Protein AF-A0A657ERW9-F1 (afdb_monomer_lite)

Organism: Salmonella enteritidis (NCBI:txid149539)

Sequence (127 aa):
TGELICAANMELSLDLLAKLSQSGHKRIETLFTNDLDHGPYISETLRVDPTNDRLSALVEIYRMMRPGEPPTREAAESLFENLFFSEDRYDLSAVGRMKFNRSLLREEIEGSGILSKDDIIDVMKKL

Foldseek 3Di:
DPDCLDDPLDDDDPVSVVVCVVVPPPDDDDQDADDPPRHCVVSVVVVPDPDDDPQVVLQVVVCVVDPPDHDDSVNSVVVVCLVFPDLVRFFCPLVNQQVLCVVLVHPDSGDGRGDDPVSVVSVVVVD

pLDDT: mean 92.56, std 4.79, range [54.28, 97.5]

InterPro domains:
  IPR007642 RNA polymerase Rpb2, domain 2 [PF04561] (34-121)
  IPR037034 RNA polymerase Rpb2, domain 2 superfamily [G3DSA:3.90.1110.10] (9-127)

Secondary structure (DSSP, 8-state):
-----S-TT----HHHHHHHHHTT----------SSS---HHHHHHHH----SHHHHHHHHHHHHSTTSPPPHHHHHHHHHHHHT-TTT---HHHHHHHHHHHTT-S-----SS--HHHHHHHHHH-

Radius of gyration: 20.29 Å; chains: 1; bounding box: 36×42×52 Å

Structure (mmCIF, N/CA/C/O backbone):
data_AF-A0A657ERW9-F1
#
_entry.id   AF-A0A657ERW9-F1
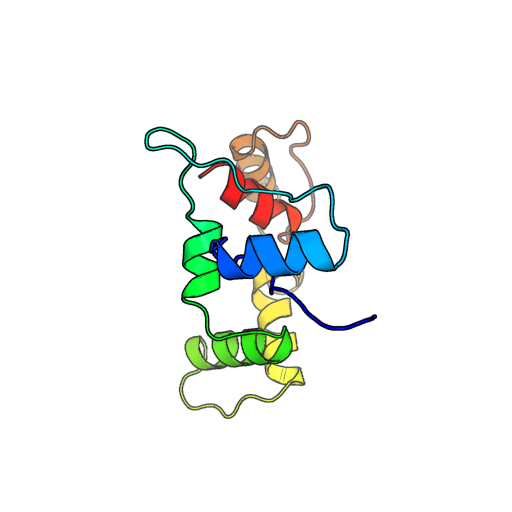#
loop_
_atom_site.group_PDB
_atom_site.id
_atom_site.type_symbol
_atom_site.label_atom_id
_atom_site.label_alt_id
_atom_site.label_comp_id
_atom_site.label_asym_id
_atom_site.label_entity_id
_atom_site.label_seq_id
_atom_site.pdbx_PDB_ins_code
_atom_site.Cartn_x
_atom_site.Cartn_y
_atom_site.Cartn_z
_atom_site.occupancy
_atom_site.B_iso_or_equiv
_atom_site.auth_seq_id
_atom_site.auth_comp_id
_atom_site.auth_asym_id
_atom_site.auth_atom_id
_atom_site.pdbx_PDB_model_num
ATOM 1 N N . THR A 1 1 ? -2.146 -7.902 32.419 1.00 54.28 1 THR A N 1
ATOM 2 C CA . THR A 1 1 ? -3.040 -8.895 31.794 1.00 54.28 1 THR A CA 1
ATOM 3 C C . THR A 1 1 ? -2.928 -8.700 30.298 1.00 54.28 1 THR A C 1
ATOM 5 O O . THR A 1 1 ? -3.258 -7.630 29.817 1.00 54.28 1 THR A O 1
ATOM 8 N N . GLY A 1 2 ? -2.326 -9.640 29.568 1.00 72.88 2 GLY A N 1
ATOM 9 C CA . GLY A 1 2 ? -2.126 -9.528 28.111 1.00 72.88 2 GLY A CA 1
ATOM 10 C C . GLY A 1 2 ? -3.404 -9.785 27.307 1.00 72.88 2 GLY A C 1
ATOM 11 O O . GLY A 1 2 ? -3.348 -10.431 26.269 1.00 72.88 2 GLY A O 1
ATOM 12 N N . GLU A 1 3 ? -4.552 -9.373 27.838 1.00 81.75 3 GLU A N 1
ATOM 13 C CA . GLU A 1 3 ? -5.862 -9.603 27.239 1.00 81.75 3 GLU A CA 1
ATOM 14 C C . GLU A 1 3 ? -6.187 -8.459 26.274 1.00 81.75 3 GLU A C 1
ATOM 16 O O . GLU A 1 3 ? -5.972 -7.288 26.593 1.00 81.75 3 GLU A O 1
ATOM 21 N N . LEU A 1 4 ? -6.672 -8.798 25.079 1.00 84.88 4 LEU A N 1
ATOM 22 C CA . LEU A 1 4 ? -7.062 -7.821 24.068 1.00 84.88 4 LEU A CA 1
ATOM 23 C C . LEU A 1 4 ? -8.381 -7.154 24.483 1.00 84.88 4 LEU A C 1
ATOM 25 O O . LEU A 1 4 ? -9.439 -7.770 24.400 1.00 84.88 4 LEU A O 1
ATOM 29 N N . ILE A 1 5 ? -8.317 -5.894 24.916 1.00 86.50 5 ILE A N 1
ATOM 30 C CA . ILE A 1 5 ? -9.497 -5.135 25.372 1.00 86.50 5 ILE A CA 1
ATOM 31 C C . ILE A 1 5 ? 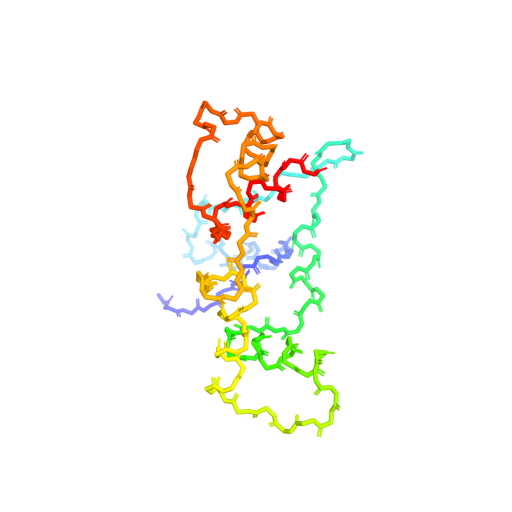-10.271 -4.537 24.189 1.00 86.50 5 ILE A C 1
ATOM 33 O O . ILE A 1 5 ? -11.500 -4.564 24.170 1.00 86.50 5 ILE A O 1
ATOM 37 N N . CYS A 1 6 ? -9.556 -4.004 23.199 1.00 87.50 6 CYS A N 1
ATOM 38 C CA . CYS A 1 6 ? -10.114 -3.475 21.958 1.00 87.50 6 CYS A CA 1
ATOM 39 C C . CYS A 1 6 ? -9.118 -3.668 20.808 1.00 87.50 6 CYS A C 1
ATOM 41 O O . CYS A 1 6 ? -7.905 -3.573 21.011 1.00 87.50 6 CYS A O 1
ATOM 43 N N . ALA A 1 7 ? -9.626 -3.922 19.602 1.00 88.00 7 ALA A N 1
ATOM 44 C CA . ALA A 1 7 ? -8.809 -3.955 18.393 1.00 88.00 7 ALA A CA 1
ATOM 45 C C . ALA A 1 7 ? -8.487 -2.531 17.903 1.00 88.00 7 ALA A C 1
ATOM 47 O O . ALA A 1 7 ? -9.186 -1.570 18.232 1.00 88.00 7 ALA A O 1
ATOM 48 N N . ALA A 1 8 ? -7.431 -2.397 17.097 1.00 89.94 8 ALA A N 1
ATOM 49 C CA . ALA A 1 8 ? -7.150 -1.154 16.383 1.00 89.94 8 ALA A CA 1
ATOM 50 C C . ALA A 1 8 ? -8.281 -0.820 15.392 1.00 89.94 8 ALA A C 1
ATOM 52 O O . ALA A 1 8 ? -8.985 -1.714 14.926 1.00 89.94 8 ALA A O 1
ATOM 53 N N . ASN A 1 9 ? -8.434 0.466 15.057 1.00 91.81 9 ASN A N 1
ATOM 54 C CA . ASN A 1 9 ? -9.441 0.965 14.107 1.00 91.81 9 ASN A CA 1
ATOM 55 C C . ASN A 1 9 ? -10.913 0.690 14.506 1.00 91.81 9 ASN A C 1
ATOM 57 O O . ASN A 1 9 ? -11.806 0.656 13.659 1.00 91.81 9 ASN A O 1
ATOM 61 N N . MET A 1 10 ? -11.174 0.498 15.802 1.00 90.00 10 MET A N 1
ATOM 62 C CA . MET A 1 10 ? -12.515 0.279 16.344 1.00 90.00 10 MET A CA 1
ATOM 63 C C . MET A 1 10 ? -13.114 1.578 16.893 1.00 90.00 10 MET A C 1
ATOM 65 O O . MET A 1 10 ? -12.413 2.397 17.488 1.00 90.00 10 MET A O 1
ATOM 69 N N . GLU A 1 11 ? -14.425 1.753 16.732 1.00 90.06 11 GLU A N 1
ATOM 70 C CA . GLU A 1 11 ? -15.152 2.858 17.362 1.00 90.06 11 GLU A CA 1
ATOM 71 C C . GLU A 1 11 ? -15.183 2.723 18.886 1.00 90.06 11 GLU A C 1
ATOM 73 O O . GLU A 1 11 ? -15.448 1.653 19.440 1.00 90.06 11 GLU A O 1
ATOM 78 N N . LEU A 1 12 ? -14.940 3.841 19.571 1.00 90.69 12 LEU A N 1
ATOM 79 C CA . LEU A 1 12 ? -14.942 3.903 21.026 1.00 90.69 12 LEU A CA 1
ATOM 80 C C . LEU A 1 12 ? -16.377 4.020 21.548 1.00 90.69 12 LEU A C 1
ATOM 82 O O . LEU A 1 12 ? -16.973 5.095 21.546 1.00 90.69 12 LEU A O 1
ATOM 86 N N . SER A 1 13 ? -16.918 2.907 22.038 1.00 92.50 13 SER A N 1
ATOM 87 C CA . SER A 1 13 ? -18.177 2.886 22.785 1.00 92.50 13 SER A CA 1
ATOM 88 C C . SER A 1 13 ? -17.951 3.164 24.277 1.00 92.50 13 SER A C 1
ATOM 90 O O . SER A 1 13 ? -16.852 2.980 24.807 1.00 92.50 13 SER A O 1
ATOM 92 N N . LEU A 1 14 ? -19.009 3.567 24.989 1.00 91.88 14 LEU A N 1
ATOM 93 C CA . LEU A 1 14 ? -18.948 3.806 26.439 1.00 91.88 14 LEU A CA 1
ATOM 94 C C . LEU A 1 14 ? -18.510 2.558 27.228 1.00 91.88 14 LEU A C 1
ATOM 96 O O . LEU A 1 14 ? -17.793 2.680 28.218 1.00 91.88 14 LEU A O 1
ATOM 100 N N . ASP A 1 15 ? -18.895 1.364 26.768 1.00 92.12 15 ASP A N 1
ATOM 101 C CA . ASP A 1 15 ? -18.487 0.089 27.370 1.00 92.12 15 ASP A CA 1
ATOM 102 C C . ASP A 1 15 ? -16.977 -0.158 27.218 1.00 92.12 15 ASP A C 1
ATOM 104 O O . ASP A 1 15 ? -16.295 -0.495 28.189 1.00 92.12 15 ASP A O 1
ATOM 108 N N . LEU A 1 16 ? -16.425 0.087 26.023 1.00 91.25 16 LEU A N 1
ATOM 109 C CA . LEU A 1 16 ? -14.985 -0.036 25.779 1.00 91.25 16 LEU A CA 1
ATOM 110 C C . LEU A 1 16 ? -14.188 0.979 26.601 1.00 91.25 16 LEU A C 1
ATOM 112 O O . LEU A 1 16 ? -13.163 0.625 27.179 1.00 91.25 16 LEU A O 1
ATOM 116 N N . LEU A 1 17 ? -14.676 2.215 26.722 1.00 90.94 17 LEU A N 1
ATOM 117 C CA . LEU A 1 17 ? -14.044 3.234 27.563 1.00 90.94 17 LEU A CA 1
ATOM 118 C C . LEU A 1 17 ? -14.033 2.835 29.044 1.00 90.94 17 LEU A C 1
ATOM 120 O O . LEU A 1 17 ? -13.014 3.010 29.713 1.00 90.94 17 LEU A O 1
ATOM 124 N N . ALA A 1 18 ? -15.125 2.259 29.553 1.00 91.44 18 ALA A N 1
ATOM 125 C CA . ALA A 1 18 ? -15.181 1.759 30.924 1.00 91.44 18 ALA A CA 1
ATOM 126 C C . ALA A 1 18 ? -14.166 0.628 31.153 1.00 91.44 18 ALA A C 1
ATOM 128 O O . ALA A 1 18 ? -13.432 0.659 32.142 1.00 91.44 18 ALA A O 1
ATOM 129 N N . LYS A 1 19 ? -14.059 -0.324 30.216 1.00 90.75 19 LYS A N 1
ATOM 130 C CA . LYS A 1 19 ? -13.069 -1.414 30.263 1.00 90.75 19 LYS A CA 1
ATOM 131 C C . LYS A 1 19 ? -11.631 -0.894 30.218 1.00 90.75 19 LYS A C 1
ATOM 133 O O . LYS A 1 19 ? -10.814 -1.305 31.038 1.00 90.75 19 LYS A O 1
ATOM 138 N N . LEU A 1 20 ? -11.337 0.046 29.316 1.00 90.81 20 LEU A N 1
ATOM 139 C CA . LEU A 1 20 ? -10.019 0.682 29.199 1.00 90.81 20 LEU A CA 1
ATOM 140 C C . LEU A 1 20 ? -9.642 1.472 30.462 1.00 90.81 20 LEU A C 1
ATOM 142 O O . LEU A 1 20 ? -8.486 1.468 30.883 1.00 90.81 20 LEU A O 1
ATOM 146 N N . SER A 1 21 ? -10.618 2.134 31.087 1.00 90.31 21 SER A N 1
ATOM 147 C CA . SER A 1 21 ? -10.419 2.843 32.351 1.00 90.31 21 SER A CA 1
ATOM 148 C C . SER A 1 21 ? -10.133 1.873 33.501 1.00 90.31 21 SER A C 1
ATOM 150 O O . SER A 1 21 ? -9.183 2.084 34.256 1.00 90.31 21 SER A O 1
ATOM 152 N N . GLN A 1 22 ? -10.895 0.777 33.598 1.00 91.25 22 GLN A N 1
ATOM 153 C CA . GLN A 1 22 ? -10.709 -0.265 34.616 1.00 91.25 22 GLN A CA 1
ATOM 154 C C . GLN A 1 22 ? -9.360 -0.980 34.491 1.00 91.25 22 GLN A C 1
ATOM 156 O O . GLN A 1 22 ? -8.754 -1.318 35.506 1.00 91.25 22 GLN A O 1
ATOM 161 N N . SER A 1 23 ? -8.853 -1.174 33.271 1.00 90.25 23 SER A N 1
ATOM 162 C CA . SER A 1 23 ? -7.517 -1.736 33.043 1.00 90.25 23 SER A CA 1
ATOM 163 C C . SER A 1 23 ? -6.378 -0.723 33.230 1.00 90.25 23 SER A C 1
ATOM 165 O O . SER A 1 23 ? -5.206 -1.087 33.126 1.00 90.25 23 SER A O 1
ATOM 167 N N . GLY A 1 24 ? -6.698 0.537 33.549 1.00 90.69 24 GLY A N 1
ATOM 168 C CA . GLY A 1 24 ? -5.732 1.572 33.909 1.00 90.69 24 GLY A CA 1
ATOM 169 C C . GLY A 1 24 ? -5.116 2.329 32.730 1.00 90.69 24 GLY A C 1
ATOM 170 O O . GLY A 1 24 ? -4.114 3.025 32.926 1.00 90.69 24 GLY A O 1
ATOM 171 N N . HIS A 1 25 ? -5.680 2.244 31.519 1.00 89.31 25 HIS A N 1
ATOM 172 C CA . HIS A 1 25 ? -5.201 3.038 30.385 1.00 89.31 25 HIS A CA 1
ATOM 173 C C . HIS A 1 25 ? -5.614 4.507 30.536 1.00 89.31 25 HIS A C 1
ATOM 175 O O . HIS A 1 25 ? -6.793 4.845 30.588 1.00 89.31 25 HIS A O 1
ATOM 181 N N . LYS A 1 26 ? -4.619 5.399 30.595 1.00 89.06 26 LYS A N 1
ATOM 182 C CA . LYS A 1 26 ? -4.815 6.852 30.770 1.00 89.06 26 LYS A CA 1
ATOM 183 C C . LYS A 1 26 ? -4.732 7.652 29.472 1.00 89.06 26 LYS A C 1
ATOM 185 O O . LYS A 1 26 ? -5.061 8.833 29.461 1.00 89.06 26 LYS A O 1
ATOM 190 N N . ARG A 1 27 ? -4.241 7.031 28.400 1.00 89.56 27 ARG A N 1
ATOM 191 C CA . ARG A 1 27 ? -4.048 7.650 27.090 1.00 89.56 27 ARG A CA 1
ATOM 192 C C . ARG A 1 27 ? -4.657 6.747 26.032 1.00 89.56 27 ARG A C 1
ATOM 194 O O . ARG A 1 27 ? -4.394 5.548 26.031 1.00 89.56 27 ARG A O 1
ATOM 201 N N . ILE A 1 28 ? -5.442 7.354 25.154 1.00 89.06 28 ILE A N 1
ATOM 202 C CA . ILE A 1 28 ? -6.058 6.713 23.999 1.00 89.06 28 ILE A CA 1
ATOM 203 C C . ILE A 1 28 ? -5.705 7.579 22.796 1.00 89.06 28 ILE A C 1
ATOM 205 O O . ILE A 1 28 ? -5.877 8.798 22.839 1.00 89.06 28 ILE A O 1
ATOM 209 N N . GLU A 1 29 ? -5.163 6.961 21.755 1.00 90.31 29 GLU A N 1
ATOM 210 C CA . GLU A 1 29 ? -4.883 7.644 20.496 1.00 90.31 29 GLU A CA 1
ATOM 211 C C . GLU A 1 29 ? -6.124 7.568 19.612 1.00 90.31 29 GLU A C 1
ATOM 213 O O . GLU A 1 29 ? -6.775 6.528 19.523 1.00 90.31 29 GLU A O 1
ATOM 218 N N . THR A 1 30 ? -6.486 8.697 19.012 1.00 91.31 30 THR A N 1
ATOM 219 C CA . THR A 1 30 ? -7.687 8.829 18.184 1.00 91.31 30 THR A CA 1
ATOM 220 C C . THR A 1 30 ? -7.307 9.403 16.832 1.00 91.31 30 THR A C 1
ATOM 222 O O . THR A 1 30 ? -6.283 10.074 16.692 1.00 91.31 30 THR A O 1
ATOM 225 N N . LEU A 1 31 ? -8.130 9.111 15.829 1.00 91.94 31 LEU A N 1
ATOM 226 C CA . LEU A 1 31 ? -7.990 9.702 14.509 1.00 91.94 31 LEU A CA 1
ATOM 227 C C . LEU A 1 31 ? -8.670 11.069 14.513 1.00 91.94 31 LEU A C 1
ATOM 229 O O . LEU A 1 31 ? -9.832 11.190 14.901 1.00 91.94 31 LEU A O 1
ATOM 233 N N . PHE A 1 32 ? -7.946 12.093 14.073 1.00 91.44 32 PHE A N 1
ATOM 234 C CA . PHE A 1 32 ? -8.543 13.393 13.810 1.00 91.44 32 PHE A CA 1
ATOM 235 C C . PHE A 1 32 ? -9.274 13.333 12.471 1.00 91.44 32 PHE A C 1
ATOM 237 O O . PHE A 1 32 ? -8.643 13.099 11.442 1.00 91.44 32 PHE A O 1
ATOM 244 N N . THR A 1 33 ? -10.592 13.523 12.501 1.00 92.31 33 THR A N 1
ATOM 245 C CA . THR A 1 33 ? -11.437 13.556 11.303 1.00 92.31 33 THR A CA 1
ATOM 246 C C . THR A 1 33 ? -12.349 14.776 11.326 1.00 92.31 33 THR A C 1
ATOM 248 O O . THR A 1 33 ? -12.732 15.246 12.401 1.00 92.31 33 THR A O 1
ATOM 251 N N . ASN A 1 34 ? -12.652 15.321 10.150 1.00 91.19 34 ASN A N 1
ATOM 252 C CA . ASN A 1 34 ? -13.564 16.444 9.966 1.00 91.19 34 ASN A CA 1
ATOM 253 C C . ASN A 1 34 ? -14.276 16.367 8.601 1.00 91.19 34 ASN A C 1
ATOM 255 O O . ASN A 1 34 ? -13.967 15.510 7.774 1.00 91.19 34 ASN A O 1
ATOM 259 N N . ASP A 1 35 ? -15.204 17.296 8.363 1.00 89.38 35 ASP A N 1
ATOM 260 C CA . ASP A 1 35 ? -16.055 17.313 7.164 1.00 89.38 35 ASP A CA 1
ATOM 261 C C . ASP A 1 35 ? -15.454 18.083 5.969 1.00 89.38 35 ASP A C 1
ATOM 263 O O . ASP A 1 35 ? -16.136 18.288 4.964 1.00 89.38 35 ASP A O 1
ATOM 267 N N . LEU A 1 36 ? -14.211 18.571 6.072 1.00 88.38 36 LEU A N 1
ATOM 268 C CA . LEU A 1 36 ? -13.600 19.460 5.075 1.00 88.38 36 LEU A CA 1
ATOM 269 C C . LEU A 1 36 ? -12.390 18.822 4.388 1.00 88.38 36 LEU A C 1
ATOM 271 O O . LEU A 1 36 ? -12.398 18.650 3.172 1.00 88.38 36 LEU A O 1
ATOM 275 N N . ASP A 1 37 ? -11.349 18.501 5.153 1.00 87.00 37 ASP A N 1
ATOM 276 C CA . ASP A 1 37 ? -10.026 18.121 4.645 1.00 87.00 37 ASP A CA 1
ATOM 277 C C . ASP A 1 37 ? -9.438 16.859 5.300 1.00 87.00 37 ASP A C 1
ATOM 279 O O . ASP A 1 37 ? -8.449 16.317 4.813 1.00 87.00 37 ASP A O 1
ATOM 283 N N . HIS A 1 38 ? -10.068 16.326 6.349 1.00 89.50 38 HIS A N 1
ATOM 284 C CA . HIS A 1 38 ? -9.592 15.150 7.078 1.00 89.50 38 HIS A CA 1
ATOM 285 C C . HIS A 1 38 ? -10.654 14.044 7.138 1.00 89.50 38 HIS A C 1
ATOM 287 O O . HIS A 1 38 ? -11.263 13.794 8.176 1.00 89.50 38 HIS A O 1
ATOM 293 N N . GLY A 1 39 ? -10.862 13.346 6.020 1.00 92.31 39 GLY A N 1
ATOM 294 C CA . GLY A 1 39 ? -11.796 12.218 5.950 1.00 92.31 39 GLY A CA 1
ATOM 295 C C . GLY A 1 39 ? -11.226 10.902 6.521 1.00 92.31 39 GLY A C 1
ATOM 296 O O . GLY A 1 39 ? -10.028 10.636 6.383 1.00 92.31 39 GLY A O 1
ATOM 297 N N . PRO A 1 40 ? -12.060 10.021 7.113 1.00 94.00 40 PRO A N 1
ATOM 298 C CA . PRO A 1 40 ? -11.656 8.713 7.650 1.00 94.00 40 PRO A CA 1
ATOM 299 C C . PRO A 1 40 ? -11.390 7.633 6.576 1.00 94.00 40 PRO A C 1
ATOM 301 O O . PRO A 1 40 ? -11.559 6.447 6.846 1.00 94.00 40 PRO A O 1
ATOM 304 N N . TYR A 1 41 ? -10.939 7.986 5.368 1.00 94.06 41 TYR A N 1
ATOM 305 C CA . TYR A 1 41 ? -10.913 7.078 4.207 1.00 94.06 41 TYR A CA 1
ATOM 306 C C . TYR A 1 41 ? -10.154 5.763 4.446 1.00 94.06 41 TYR A C 1
ATOM 308 O O . TYR A 1 41 ? -10.637 4.681 4.109 1.00 94.06 41 TYR A O 1
ATOM 316 N N . ILE A 1 42 ? -8.973 5.831 5.070 1.00 94.25 42 ILE A N 1
ATOM 317 C CA . ILE A 1 42 ? -8.177 4.636 5.393 1.00 94.25 42 ILE A CA 1
ATOM 318 C C . ILE A 1 42 ? -8.857 3.800 6.484 1.00 94.25 42 ILE A C 1
ATOM 320 O O . ILE A 1 42 ? -8.864 2.574 6.403 1.00 94.25 42 ILE A O 1
ATOM 324 N N . SER A 1 43 ? -9.465 4.453 7.480 1.00 94.44 43 SER A N 1
ATOM 325 C CA . SER A 1 43 ? -10.198 3.779 8.558 1.00 94.44 43 SER A CA 1
ATOM 326 C C . SER A 1 43 ? -11.397 3.002 8.012 1.00 94.44 43 SER A C 1
ATOM 328 O O . SER A 1 43 ? -11.581 1.835 8.360 1.00 94.44 43 SER A O 1
ATOM 330 N N . GLU A 1 44 ? -12.169 3.612 7.114 1.00 94.56 44 GLU A N 1
ATOM 331 C CA . GLU A 1 44 ? -13.313 2.976 6.459 1.00 94.56 44 GLU A CA 1
ATOM 332 C C . GLU A 1 44 ? -12.879 1.842 5.528 1.00 94.56 44 GLU A C 1
ATOM 334 O O . GLU A 1 44 ? -13.457 0.757 5.576 1.00 94.56 44 GLU A O 1
ATOM 339 N N . THR A 1 45 ? -11.813 2.042 4.747 1.00 95.00 45 THR A N 1
ATOM 340 C CA . THR A 1 45 ? -11.271 1.004 3.853 1.00 95.00 45 THR A CA 1
ATOM 341 C C . THR A 1 45 ? -10.837 -0.233 4.640 1.00 95.00 45 THR A C 1
ATOM 343 O O . THR A 1 45 ? -11.228 -1.349 4.301 1.00 95.00 45 THR A O 1
ATOM 346 N N . LEU A 1 46 ? -10.107 -0.042 5.746 1.00 94.25 46 LEU A N 1
ATOM 347 C CA . LEU A 1 46 ? -9.696 -1.132 6.637 1.00 94.25 46 LEU A CA 1
ATOM 348 C C . LEU A 1 46 ? -10.878 -1.827 7.325 1.00 94.25 46 LEU A C 1
ATOM 350 O O . LEU A 1 46 ? -10.747 -2.970 7.743 1.00 94.25 46 LEU A O 1
ATOM 354 N N . ARG A 1 47 ? -12.020 -1.149 7.490 1.00 92.25 47 ARG A N 1
ATOM 355 C CA . ARG A 1 47 ? -13.220 -1.748 8.090 1.00 92.25 47 ARG A CA 1
ATOM 356 C C . ARG A 1 47 ? -13.9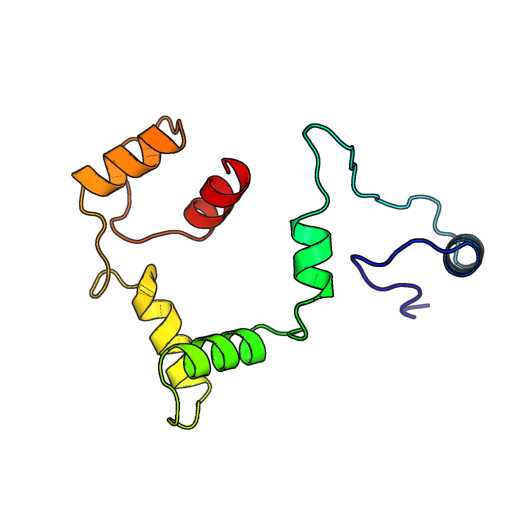54 -2.667 7.112 1.00 92.25 47 ARG A C 1
ATOM 358 O O . ARG A 1 47 ? -14.602 -3.616 7.544 1.00 92.25 47 ARG A O 1
ATOM 365 N N . VAL A 1 48 ? -13.892 -2.355 5.819 1.00 94.62 48 VAL A N 1
ATOM 366 C CA . VAL A 1 48 ? -14.545 -3.133 4.758 1.00 94.62 48 VAL A CA 1
ATOM 367 C C . VAL A 1 48 ? -13.688 -4.324 4.325 1.00 94.62 48 VAL A C 1
ATOM 369 O O . VAL A 1 48 ? -14.247 -5.357 3.961 1.00 94.62 48 VAL A O 1
ATOM 372 N N . ASP A 1 49 ? -12.359 -4.200 4.368 1.00 93.94 49 ASP A N 1
ATOM 373 C CA . ASP A 1 49 ? -11.445 -5.281 3.992 1.00 93.94 49 ASP A CA 1
ATOM 374 C C . ASP A 1 49 ? -11.522 -6.461 4.986 1.00 93.94 49 ASP A C 1
ATOM 376 O O . ASP A 1 49 ? -11.233 -6.295 6.172 1.00 93.94 49 ASP A O 1
ATOM 380 N N . PRO A 1 50 ? -11.898 -7.676 4.539 1.00 89.81 50 PRO A N 1
ATOM 381 C CA . PRO A 1 50 ? -11.929 -8.858 5.401 1.00 89.81 50 PRO A CA 1
ATOM 382 C C . PRO A 1 50 ? -10.535 -9.455 5.669 1.00 89.81 50 PRO A C 1
ATOM 384 O O . PRO A 1 50 ? -10.402 -10.405 6.449 1.00 89.81 50 PRO A O 1
ATOM 387 N N . THR A 1 51 ? -9.501 -8.957 4.996 1.00 93.94 51 THR A N 1
ATOM 388 C CA . THR A 1 51 ? -8.154 -9.522 5.007 1.00 93.94 51 THR A CA 1
ATOM 389 C C . THR A 1 51 ? -7.367 -9.059 6.230 1.00 93.94 51 THR A C 1
ATOM 391 O O . THR A 1 51 ? -7.263 -7.871 6.507 1.00 93.94 51 THR A O 1
ATOM 394 N N . ASN A 1 52 ? -6.775 -9.997 6.974 1.00 90.62 52 ASN A N 1
ATOM 395 C CA . ASN A 1 52 ? -6.097 -9.695 8.246 1.00 90.62 52 ASN A CA 1
ATOM 396 C C . ASN A 1 52 ? -4.611 -10.081 8.266 1.00 90.62 52 ASN A C 1
ATOM 398 O O . ASN A 1 52 ? -3.920 -9.847 9.258 1.00 90.62 52 ASN A O 1
ATOM 402 N N . ASP A 1 53 ? -4.103 -10.683 7.192 1.00 94.31 53 ASP A N 1
ATOM 403 C CA . ASP A 1 53 ? -2.712 -11.102 7.099 1.00 94.31 53 ASP A CA 1
ATOM 404 C C . ASP A 1 53 ? -2.154 -10.904 5.686 1.00 94.31 53 ASP A C 1
ATOM 406 O O . ASP A 1 53 ? -2.873 -10.811 4.692 1.00 94.31 53 ASP A O 1
ATOM 410 N N . ARG A 1 54 ? -0.824 -10.834 5.591 1.00 94.25 54 ARG A N 1
ATOM 411 C CA . ARG A 1 54 ? -0.140 -10.578 4.320 1.00 94.25 54 ARG A CA 1
ATOM 412 C C . ARG A 1 54 ? -0.378 -11.685 3.291 1.00 94.25 54 ARG A C 1
ATOM 414 O O . ARG A 1 54 ? -0.431 -11.395 2.100 1.00 94.25 54 ARG A O 1
ATOM 421 N N . LEU A 1 55 ? -0.461 -12.943 3.719 1.00 93.69 55 LEU A N 1
ATOM 422 C CA . LEU A 1 55 ? -0.590 -14.061 2.792 1.00 93.69 55 LEU A CA 1
ATOM 423 C C . LEU A 1 55 ? -1.984 -14.086 2.169 1.00 93.69 55 LEU A C 1
ATOM 425 O O . LEU A 1 55 ? -2.088 -14.246 0.955 1.00 93.69 55 LEU A O 1
ATOM 429 N N . SER A 1 56 ? -3.034 -13.896 2.970 1.00 93.81 56 SER A N 1
ATOM 430 C CA . SER A 1 56 ? -4.398 -13.778 2.454 1.00 93.81 56 SER A CA 1
ATOM 431 C C . SER A 1 56 ? -4.526 -12.595 1.491 1.00 93.81 56 SER A C 1
ATOM 433 O O . SER A 1 56 ? -5.076 -12.778 0.408 1.00 93.81 56 SER A O 1
ATOM 435 N N . ALA A 1 57 ? -3.896 -11.451 1.787 1.00 95.69 57 ALA A N 1
ATOM 436 C CA . ALA A 1 57 ? -3.867 -10.303 0.873 1.00 95.69 57 ALA A CA 1
ATOM 437 C C . ALA A 1 57 ? -3.226 -10.638 -0.482 1.00 95.69 57 ALA A C 1
ATOM 439 O O . ALA A 1 57 ? -3.789 -10.348 -1.537 1.00 95.69 57 ALA A O 1
ATOM 440 N N . LEU A 1 58 ? -2.062 -11.294 -0.470 1.00 95.50 58 LEU A N 1
ATOM 441 C CA . LEU A 1 58 ? -1.374 -11.698 -1.700 1.00 95.50 58 LEU A CA 1
ATOM 442 C C . LEU A 1 58 ? -2.189 -12.712 -2.511 1.00 95.50 58 LEU A C 1
ATOM 444 O O . LEU A 1 58 ? -2.209 -12.647 -3.739 1.00 95.50 58 LEU A O 1
ATOM 448 N N . VAL A 1 59 ? -2.875 -13.633 -1.834 1.00 93.81 59 VAL A N 1
ATOM 449 C CA . VAL A 1 59 ? -3.754 -14.616 -2.474 1.00 93.81 59 VAL A CA 1
ATOM 450 C C . VAL A 1 59 ? -4.953 -13.939 -3.139 1.00 93.81 59 VAL A C 1
ATOM 452 O O . VAL A 1 59 ? -5.283 -14.292 -4.270 1.00 93.81 59 VAL A O 1
ATOM 455 N N . GLU A 1 60 ? -5.581 -12.960 -2.488 1.00 93.62 60 GLU A N 1
ATOM 456 C CA . GLU A 1 60 ? -6.688 -12.196 -3.076 1.00 93.62 60 GLU A CA 1
ATOM 457 C C . GLU A 1 60 ? -6.232 -11.388 -4.298 1.00 93.62 60 GLU A C 1
ATOM 459 O O . GLU A 1 60 ? -6.858 -11.469 -5.357 1.00 93.62 60 GLU A O 1
ATOM 464 N N . ILE A 1 61 ? -5.080 -10.710 -4.213 1.00 94.75 61 ILE A N 1
ATOM 465 C CA . ILE A 1 61 ? -4.485 -10.009 -5.363 1.00 94.75 61 ILE A CA 1
ATOM 466 C C . ILE A 1 61 ? -4.229 -10.984 -6.521 1.00 94.75 61 ILE A C 1
ATOM 468 O O . ILE A 1 61 ? -4.568 -10.696 -7.672 1.00 94.75 61 ILE A O 1
ATOM 472 N N . TYR A 1 62 ? -3.669 -12.162 -6.232 1.00 95.12 62 TYR A N 1
ATOM 473 C CA . TYR A 1 62 ? -3.422 -13.189 -7.243 1.00 95.12 62 TYR A CA 1
ATOM 474 C C . TYR A 1 62 ? -4.722 -13.657 -7.913 1.00 95.12 62 TYR A C 1
ATOM 476 O O . TYR A 1 62 ? -4.775 -13.740 -9.140 1.00 95.12 62 TYR A O 1
ATOM 484 N N . ARG A 1 63 ? -5.785 -13.910 -7.137 1.00 93.88 63 ARG A N 1
ATOM 485 C CA . ARG A 1 63 ? -7.102 -14.331 -7.653 1.00 93.88 63 ARG A CA 1
ATOM 486 C C . ARG A 1 63 ? -7.729 -13.292 -8.580 1.00 93.88 63 ARG A C 1
ATOM 488 O O . ARG A 1 63 ? -8.324 -13.673 -9.585 1.00 93.88 63 ARG A O 1
ATOM 495 N N . MET A 1 64 ? -7.587 -12.004 -8.262 1.00 93.69 64 MET A N 1
ATOM 496 C CA . MET A 1 64 ? -8.089 -10.918 -9.112 1.00 93.69 64 MET A CA 1
ATOM 497 C C . MET A 1 64 ? -7.325 -10.820 -10.439 1.00 93.69 64 MET A C 1
ATOM 499 O O . MET A 1 64 ? -7.935 -10.607 -11.484 1.00 93.69 64 MET A O 1
ATOM 503 N N . MET A 1 65 ? -6.002 -11.003 -10.411 1.00 93.81 65 MET A N 1
ATOM 504 C CA . MET A 1 65 ? -5.148 -10.920 -11.604 1.00 93.81 65 MET A CA 1
ATOM 505 C C . MET A 1 65 ? -5.224 -12.171 -12.490 1.00 93.81 65 MET A C 1
ATOM 507 O O . MET A 1 65 ? -5.074 -12.074 -13.708 1.00 93.81 65 MET A O 1
ATOM 511 N N . ARG A 1 66 ? -5.423 -13.352 -11.892 1.00 94.31 66 ARG A N 1
ATOM 512 C CA . ARG A 1 66 ? -5.473 -14.653 -12.575 1.00 94.31 66 ARG A CA 1
ATOM 513 C C . ARG A 1 66 ? -6.712 -15.449 -12.157 1.00 94.31 66 ARG A C 1
ATOM 515 O O . ARG A 1 66 ? -6.611 -16.397 -11.372 1.00 94.31 66 ARG A O 1
ATOM 522 N N . PRO A 1 67 ? -7.898 -15.086 -12.673 1.00 93.25 67 PRO A N 1
ATOM 523 C CA . PRO A 1 67 ? -9.132 -15.761 -12.302 1.00 93.25 67 PRO A CA 1
ATOM 524 C C . PRO A 1 67 ? -9.109 -17.224 -12.766 1.00 93.25 67 PRO A C 1
ATOM 526 O O . PRO A 1 67 ? -8.974 -17.511 -13.953 1.00 93.25 67 PRO A O 1
ATOM 529 N N . GLY A 1 68 ? -9.269 -18.154 -11.821 1.00 88.50 68 GLY A N 1
ATOM 530 C CA . GLY A 1 68 ? -9.371 -19.593 -12.092 1.00 88.50 68 GLY A CA 1
ATOM 531 C C . GLY A 1 68 ? -8.082 -20.400 -11.903 1.00 88.50 68 GLY A C 1
ATOM 532 O O . GLY A 1 68 ? -8.156 -21.628 -11.876 1.00 88.50 68 GLY A O 1
ATOM 533 N N . GLU A 1 69 ? -6.926 -19.759 -11.706 1.00 90.56 69 GLU A N 1
ATOM 534 C CA . GLU A 1 69 ? -5.698 -20.459 -11.307 1.00 90.56 69 GLU A CA 1
ATOM 535 C C . GLU A 1 69 ? -5.676 -20.661 -9.779 1.00 90.56 69 GLU A C 1
ATOM 537 O O . GLU A 1 69 ? -5.921 -19.709 -9.029 1.00 90.56 69 GLU A O 1
ATOM 542 N N . PRO A 1 70 ? 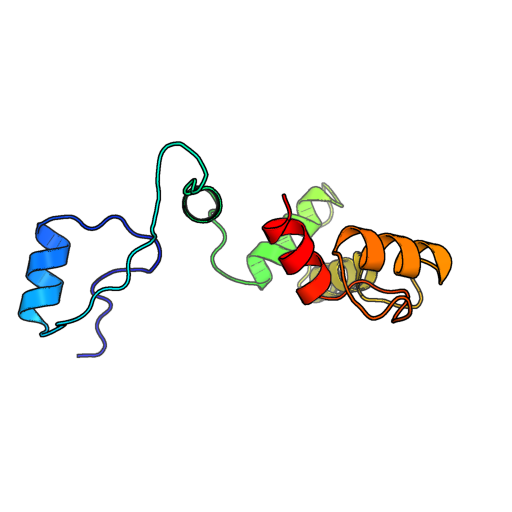-5.395 -21.878 -9.271 1.00 90.50 70 PRO A N 1
ATOM 543 C CA . PRO A 1 70 ? -5.276 -22.097 -7.837 1.00 90.50 70 PRO A CA 1
ATOM 544 C C . PRO A 1 70 ? -4.037 -21.356 -7.297 1.00 90.50 70 PRO A C 1
ATOM 546 O O . PRO A 1 70 ? -2.925 -21.614 -7.762 1.00 90.50 70 PRO A O 1
ATOM 549 N N . PRO A 1 71 ? -4.192 -20.457 -6.308 1.00 90.06 71 PRO A N 1
ATOM 550 C CA . PRO A 1 71 ? -3.074 -19.690 -5.777 1.00 90.06 71 PRO A CA 1
ATOM 551 C C . PRO A 1 71 ? -2.177 -20.571 -4.903 1.00 90.06 71 PRO A C 1
ATOM 553 O O . PRO A 1 71 ? -2.651 -21.224 -3.971 1.00 90.06 71 PRO A O 1
ATOM 556 N N . THR A 1 72 ? -0.869 -20.537 -5.154 1.00 93.19 72 THR A N 1
ATOM 557 C CA . THR A 1 72 ? 0.149 -20.981 -4.190 1.00 93.19 72 THR A CA 1
ATOM 558 C C . THR A 1 72 ? 0.811 -19.765 -3.551 1.00 93.19 72 THR A C 1
ATOM 560 O O . THR A 1 72 ? 0.840 -18.683 -4.143 1.00 93.19 72 THR A O 1
ATOM 563 N N . ARG A 1 73 ? 1.345 -19.929 -2.334 1.00 91.62 73 ARG A N 1
ATOM 564 C CA . ARG A 1 73 ? 2.026 -18.849 -1.603 1.00 91.62 73 ARG A CA 1
ATOM 565 C C . ARG A 1 73 ? 3.150 -18.250 -2.441 1.00 91.62 73 ARG A C 1
ATOM 567 O O . ARG A 1 73 ? 3.212 -17.040 -2.624 1.00 91.62 73 ARG A O 1
ATOM 574 N N . GLU A 1 74 ? 3.996 -19.116 -2.977 1.00 94.25 74 GLU A N 1
ATOM 575 C CA . GLU A 1 74 ? 5.201 -18.745 -3.708 1.00 94.25 74 GLU A CA 1
ATOM 576 C C . GLU A 1 74 ? 4.847 -18.060 -5.034 1.00 94.25 74 GLU A C 1
ATOM 578 O O . GLU A 1 74 ? 5.485 -17.080 -5.415 1.00 94.25 74 GLU A O 1
ATOM 583 N N . ALA A 1 75 ? 3.797 -18.528 -5.722 1.00 93.38 75 ALA A N 1
ATOM 584 C CA . ALA A 1 75 ? 3.338 -17.906 -6.961 1.00 93.38 75 ALA A CA 1
ATOM 585 C C . ALA A 1 75 ? 2.721 -16.524 -6.714 1.00 93.38 75 ALA A C 1
ATOM 587 O O . ALA A 1 75 ? 2.976 -15.605 -7.491 1.00 93.38 75 ALA A O 1
ATOM 588 N N . ALA A 1 76 ? 1.944 -16.359 -5.640 1.00 95.00 76 ALA A N 1
ATOM 589 C CA . ALA A 1 76 ? 1.352 -15.076 -5.274 1.00 95.00 76 ALA A CA 1
ATOM 590 C C . ALA A 1 76 ? 2.419 -14.047 -4.871 1.00 95.00 76 ALA A C 1
ATOM 592 O O . ALA A 1 76 ? 2.400 -12.918 -5.362 1.00 95.00 76 ALA A O 1
ATOM 593 N N . GLU A 1 77 ? 3.390 -14.448 -4.043 1.00 94.94 77 GLU A N 1
ATOM 594 C CA . GLU A 1 77 ? 4.526 -13.600 -3.668 1.00 94.94 77 GLU A CA 1
ATOM 595 C C . GLU A 1 77 ? 5.361 -13.201 -4.883 1.00 94.94 77 GLU A C 1
ATOM 597 O O . GLU A 1 77 ? 5.624 -12.017 -5.088 1.00 94.94 77 GLU A O 1
ATOM 602 N N . SER A 1 78 ? 5.730 -14.172 -5.722 1.00 94.88 78 SER A N 1
ATOM 603 C CA . SER A 1 78 ? 6.539 -13.911 -6.910 1.00 94.88 78 SER A CA 1
ATOM 604 C C . SER A 1 78 ? 5.809 -13.032 -7.925 1.00 94.88 78 SER A C 1
ATOM 606 O O . SER A 1 78 ? 6.423 -12.146 -8.516 1.00 94.88 78 SER A O 1
ATOM 608 N N . LEU A 1 79 ? 4.502 -13.236 -8.128 1.00 94.25 79 LEU A N 1
ATOM 609 C CA . LEU A 1 79 ? 3.707 -12.388 -9.014 1.00 94.25 79 LEU A CA 1
ATOM 610 C C . LEU A 1 79 ? 3.711 -10.938 -8.523 1.00 94.25 79 LEU A C 1
ATOM 612 O O . LEU A 1 79 ? 3.972 -10.039 -9.315 1.00 94.25 79 LEU A O 1
ATOM 616 N N . PHE A 1 80 ? 3.442 -10.720 -7.234 1.00 95.25 80 PHE A N 1
ATOM 617 C CA . PHE A 1 80 ? 3.367 -9.376 -6.667 1.00 95.25 80 PHE A CA 1
ATOM 618 C C . PHE A 1 80 ? 4.714 -8.649 -6.716 1.00 95.25 80 PHE A C 1
ATOM 620 O O . PHE A 1 80 ? 4.768 -7.489 -7.119 1.00 95.25 80 PHE A O 1
ATOM 627 N N . GLU A 1 81 ? 5.804 -9.341 -6.377 1.00 94.88 81 GLU A N 1
ATOM 628 C CA . GLU A 1 81 ? 7.154 -8.774 -6.444 1.00 94.88 81 GLU A CA 1
ATOM 629 C C . GLU A 1 81 ? 7.511 -8.349 -7.874 1.00 94.88 81 GLU A C 1
ATOM 631 O O . GLU A 1 81 ? 7.968 -7.233 -8.119 1.00 94.88 81 GLU A O 1
ATOM 636 N N . ASN A 1 82 ? 7.211 -9.214 -8.845 1.00 95.25 82 ASN A N 1
ATOM 637 C CA . ASN A 1 82 ? 7.507 -8.963 -10.250 1.00 95.25 82 ASN A CA 1
ATOM 638 C C . ASN A 1 82 ? 6.660 -7.848 -10.880 1.00 95.25 82 ASN A C 1
ATOM 640 O O . ASN A 1 82 ? 7.037 -7.350 -11.937 1.00 95.25 82 ASN A O 1
ATOM 644 N N . LEU A 1 83 ? 5.531 -7.461 -10.279 1.00 93.44 83 LEU A N 1
ATOM 645 C CA . LEU A 1 83 ? 4.683 -6.396 -10.821 1.00 93.44 83 LEU A CA 1
ATOM 646 C C . LEU A 1 83 ? 5.291 -5.003 -10.637 1.00 93.44 83 LEU A C 1
ATOM 648 O O . LEU A 1 83 ? 5.117 -4.161 -11.515 1.00 93.44 83 LEU A O 1
ATOM 652 N N . PHE A 1 84 ? 5.973 -4.752 -9.515 1.00 93.38 84 PHE A N 1
ATOM 653 C CA . PHE A 1 84 ? 6.373 -3.390 -9.129 1.00 93.38 84 PHE A CA 1
ATOM 654 C C . PHE A 1 84 ? 7.824 -3.258 -8.658 1.00 93.38 84 PHE A C 1
ATOM 656 O O . PHE A 1 84 ? 8.380 -2.161 -8.731 1.00 93.38 84 PHE A O 1
ATOM 663 N N . PHE A 1 85 ? 8.423 -4.347 -8.164 1.00 94.94 85 PHE A N 1
ATOM 664 C CA . PHE A 1 85 ? 9.681 -4.324 -7.407 1.00 94.94 85 PHE A CA 1
ATOM 665 C C . PHE A 1 85 ? 10.819 -5.099 -8.087 1.00 94.94 85 PHE A C 1
ATOM 667 O O . PHE A 1 85 ? 11.927 -5.158 -7.565 1.00 94.94 85 PHE A O 1
ATOM 674 N N . SER A 1 86 ? 10.572 -5.678 -9.264 1.00 96.00 86 SER A N 1
ATOM 675 C CA . SER A 1 86 ? 11.590 -6.375 -10.052 1.00 96.00 86 SER A CA 1
ATOM 676 C C . SER A 1 86 ? 12.144 -5.475 -11.152 1.00 96.00 86 SER A C 1
ATOM 678 O O . SER A 1 86 ? 11.412 -5.086 -12.063 1.00 96.00 86 SER A O 1
ATOM 680 N N . GLU A 1 87 ? 13.450 -5.205 -11.106 1.00 93.88 87 GLU A N 1
ATOM 681 C CA . GLU A 1 87 ? 14.158 -4.410 -12.124 1.00 93.88 87 GLU A CA 1
ATOM 682 C C . GLU A 1 87 ? 14.092 -5.053 -13.520 1.00 93.88 87 GLU A C 1
ATOM 684 O O . GLU A 1 87 ? 14.072 -4.357 -14.530 1.00 93.88 87 GLU A O 1
ATOM 689 N N . ASP A 1 88 ? 13.969 -6.383 -13.589 1.00 94.12 88 ASP A N 1
ATOM 690 C CA . ASP A 1 88 ? 13.855 -7.127 -14.850 1.00 94.12 88 ASP A CA 1
ATOM 691 C C . ASP A 1 88 ? 12.464 -7.028 -15.498 1.00 94.12 88 ASP A C 1
ATOM 693 O O . ASP A 1 88 ? 12.275 -7.449 -16.645 1.00 94.12 88 ASP A O 1
ATOM 697 N N . ARG A 1 89 ? 11.445 -6.599 -14.746 1.00 93.88 89 ARG A N 1
ATOM 698 C CA . ARG A 1 89 ? 10.035 -6.624 -15.175 1.00 93.88 89 ARG A CA 1
ATOM 699 C C . ARG A 1 89 ? 9.369 -5.260 -15.148 1.00 93.88 89 ARG A C 1
ATOM 701 O O . ARG A 1 89 ? 8.342 -5.093 -15.805 1.00 93.88 89 ARG A O 1
ATOM 708 N N . TYR A 1 90 ? 9.940 -4.307 -14.424 1.00 96.06 90 TYR A N 1
ATOM 709 C CA . TYR A 1 90 ? 9.376 -2.986 -14.246 1.00 96.06 90 TYR A CA 1
ATOM 710 C C . TYR A 1 90 ? 10.478 -1.925 -14.308 1.00 96.06 90 TYR A C 1
ATOM 712 O O . TYR A 1 90 ? 11.465 -1.996 -13.583 1.00 96.06 90 TYR A O 1
ATOM 720 N N . ASP A 1 91 ? 10.285 -0.918 -15.159 1.00 96.06 91 ASP A N 1
ATOM 721 C CA . ASP A 1 91 ? 11.183 0.230 -15.262 1.00 96.06 91 ASP A CA 1
ATOM 722 C C . ASP A 1 91 ? 10.386 1.498 -15.597 1.00 96.06 91 ASP A C 1
ATOM 724 O O . ASP A 1 91 ? 9.745 1.607 -16.644 1.00 96.06 91 ASP A O 1
ATOM 728 N N . LEU A 1 92 ? 10.437 2.481 -14.699 1.00 94.69 92 LEU A N 1
ATOM 729 C CA . LEU A 1 92 ? 9.892 3.820 -14.909 1.00 94.69 92 LEU A CA 1
ATOM 730 C C . LEU A 1 92 ? 10.677 4.617 -15.949 1.00 94.69 92 LEU A C 1
ATOM 732 O O . LEU A 1 92 ? 10.169 5.640 -16.413 1.00 94.69 92 LEU A O 1
ATOM 736 N N . SER A 1 93 ? 11.888 4.195 -16.312 1.00 96.12 93 SER A N 1
ATOM 737 C CA . SER A 1 93 ? 12.922 4.984 -16.981 1.00 96.12 93 SER A CA 1
ATOM 738 C C . SER A 1 93 ? 13.376 6.196 -16.159 1.00 96.12 93 SER A C 1
ATOM 740 O O . SER A 1 93 ? 12.661 6.709 -15.292 1.00 96.12 93 SER A O 1
ATOM 742 N N . ALA A 1 94 ? 14.541 6.751 -16.501 1.00 96.62 94 ALA A N 1
ATOM 743 C CA . ALA A 1 94 ? 15.038 7.983 -15.883 1.00 96.62 94 ALA A CA 1
ATOM 744 C C . ALA A 1 94 ? 14.044 9.157 -16.021 1.00 96.62 94 ALA A C 1
ATOM 746 O O . ALA A 1 94 ? 13.829 9.918 -15.079 1.00 96.62 94 ALA A O 1
ATOM 747 N N . VAL A 1 95 ? 13.375 9.285 -17.176 1.00 97.19 95 VAL A N 1
ATOM 748 C CA . VAL A 1 95 ? 12.397 10.362 -17.410 1.00 97.19 95 VAL A CA 1
ATOM 749 C C . VAL A 1 95 ? 11.128 10.149 -16.585 1.00 97.19 95 VAL A C 1
ATOM 751 O O . VAL A 1 95 ? 10.570 11.119 -16.066 1.00 97.19 95 VAL A O 1
ATOM 754 N N . GLY A 1 96 ? 10.653 8.907 -16.453 1.00 97.19 96 GLY A N 1
ATOM 755 C CA . GLY A 1 96 ? 9.479 8.608 -15.631 1.00 97.19 96 GLY A CA 1
ATOM 756 C C . GLY A 1 96 ? 9.764 8.801 -14.147 1.00 97.19 96 GLY A C 1
ATOM 757 O O . GLY A 1 96 ? 8.971 9.465 -13.481 1.00 97.19 96 GLY A O 1
ATOM 758 N N . ARG A 1 97 ? 10.927 8.355 -13.652 1.00 97.50 97 ARG A N 1
ATOM 759 C CA . ARG A 1 97 ? 11.372 8.621 -12.275 1.00 97.50 97 ARG A CA 1
ATOM 760 C C . ARG A 1 97 ? 11.485 10.122 -11.995 1.00 97.50 97 ARG A C 1
ATOM 762 O O . ARG A 1 97 ? 10.921 10.598 -11.011 1.00 97.50 97 ARG A O 1
ATOM 769 N N . MET A 1 98 ? 12.084 10.891 -12.905 1.00 97.31 98 MET A N 1
ATOM 770 C CA . MET A 1 98 ? 12.145 12.353 -12.800 1.00 97.31 98 MET A CA 1
ATOM 771 C C . MET A 1 98 ? 10.749 12.983 -12.708 1.00 97.31 98 MET A C 1
ATOM 773 O O . MET A 1 98 ? 10.510 13.853 -11.868 1.00 97.31 98 MET A O 1
ATOM 777 N N . LYS A 1 99 ? 9.805 12.565 -13.560 1.00 97.06 99 LYS A N 1
ATOM 778 C CA . LYS A 1 99 ? 8.423 13.073 -13.520 1.00 97.06 99 LYS A CA 1
ATOM 779 C C . LYS A 1 99 ? 7.705 12.681 -12.229 1.00 97.06 99 LYS A C 1
ATOM 781 O O . LYS A 1 99 ? 6.992 13.511 -11.667 1.00 97.06 99 LYS A O 1
ATOM 786 N N . PHE A 1 100 ? 7.902 11.451 -11.766 1.00 97.19 100 PHE A N 1
ATOM 787 C CA . PHE A 1 100 ? 7.314 10.934 -10.536 1.00 97.19 100 PHE A CA 1
ATOM 788 C C . PHE A 1 100 ? 7.772 11.750 -9.322 1.00 97.19 100 PHE A C 1
ATOM 790 O O . PHE A 1 100 ? 6.942 12.317 -8.612 1.00 97.19 100 PHE A O 1
ATOM 797 N N . ASN A 1 101 ? 9.085 11.911 -9.146 1.00 96.94 101 ASN A N 1
ATOM 798 C CA . ASN A 1 101 ? 9.645 12.659 -8.023 1.00 96.94 101 ASN A CA 1
ATOM 799 C C . ASN A 1 101 ? 9.228 14.138 -8.052 1.00 96.94 101 ASN A C 1
ATOM 801 O O . ASN A 1 101 ? 8.845 14.684 -7.019 1.00 96.94 101 ASN A O 1
ATOM 805 N N . ARG A 1 102 ? 9.200 14.770 -9.237 1.00 95.62 102 ARG A N 1
ATOM 806 C CA . ARG A 1 102 ? 8.689 16.144 -9.390 1.00 95.62 102 ARG A CA 1
ATOM 807 C C . ARG A 1 102 ? 7.213 16.266 -9.032 1.00 95.62 102 ARG A C 1
ATOM 809 O O . ARG A 1 102 ? 6.824 17.254 -8.421 1.00 95.62 102 ARG A O 1
ATOM 816 N N . SER A 1 103 ? 6.391 15.280 -9.397 1.00 95.75 103 SER A N 1
ATOM 817 C CA . SER A 1 103 ? 4.982 15.250 -8.996 1.00 95.75 103 SER A CA 1
ATOM 818 C C . SER A 1 103 ? 4.863 15.223 -7.472 1.00 95.75 103 SER A C 1
ATOM 820 O O . SER A 1 103 ? 4.063 15.968 -6.916 1.00 95.75 103 SER A O 1
ATOM 822 N N . LEU A 1 104 ? 5.686 14.433 -6.785 1.00 95.88 104 LEU A N 1
ATOM 823 C CA . LEU A 1 104 ? 5.708 14.358 -5.321 1.00 95.88 104 LEU A CA 1
ATOM 824 C C . LEU A 1 104 ? 6.489 15.494 -4.638 1.00 95.88 104 LEU A C 1
ATOM 826 O O . LEU A 1 104 ? 6.654 15.457 -3.424 1.00 95.88 104 LEU A O 1
ATOM 830 N N . LEU A 1 105 ? 6.954 16.499 -5.392 1.00 94.81 105 LEU A N 1
ATOM 831 C CA . LEU A 1 105 ? 7.735 17.633 -4.881 1.00 94.81 105 LEU A CA 1
ATOM 832 C C . LEU A 1 105 ? 9.011 17.213 -4.125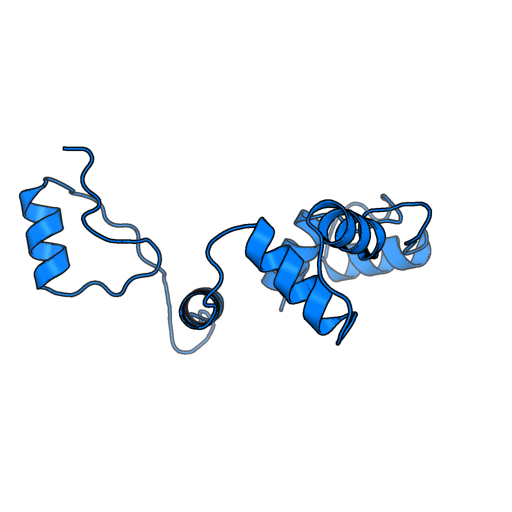 1.00 94.81 105 LEU A C 1
ATOM 834 O O . LEU A 1 105 ? 9.443 17.895 -3.199 1.00 94.81 105 LEU A O 1
ATOM 838 N N . ARG A 1 106 ? 9.623 16.092 -4.520 1.00 94.62 106 ARG A N 1
ATOM 839 C CA . ARG A 1 106 ? 10.895 15.625 -3.952 1.00 94.62 106 ARG A CA 1
ATOM 840 C C . ARG A 1 106 ? 12.069 16.420 -4.524 1.00 94.62 106 ARG A C 1
ATOM 842 O O . ARG A 1 106 ? 12.056 16.787 -5.699 1.00 94.62 106 ARG A O 1
ATOM 849 N N . GLU A 1 107 ? 13.088 16.652 -3.696 1.00 92.56 107 GLU A N 1
ATOM 850 C CA . GLU A 1 107 ? 14.311 17.357 -4.109 1.00 92.56 107 GLU A CA 1
ATOM 851 C C . GLU A 1 107 ? 15.130 16.538 -5.116 1.00 92.56 107 GLU A C 1
ATOM 853 O O . GLU A 1 107 ? 15.625 17.071 -6.109 1.00 92.56 107 GLU A O 1
ATOM 858 N N . GLU A 1 108 ? 15.238 15.229 -4.887 1.00 91.62 108 GLU A N 1
ATOM 859 C CA . GLU A 1 108 ? 15.962 14.319 -5.768 1.00 91.62 108 GLU A CA 1
ATOM 860 C C . GLU A 1 108 ? 15.133 13.977 -7.013 1.00 91.62 108 GLU A C 1
ATOM 862 O O . GLU A 1 108 ? 13.990 13.531 -6.922 1.00 91.62 108 GLU A O 1
ATOM 867 N N . ILE A 1 109 ? 15.713 14.165 -8.200 1.00 91.50 109 ILE A N 1
ATOM 868 C CA . ILE A 1 109 ? 15.052 13.908 -9.493 1.00 91.50 109 ILE A CA 1
ATOM 869 C C . ILE A 1 109 ? 15.472 12.585 -10.143 1.00 91.50 109 ILE A C 1
ATOM 871 O O . ILE A 1 109 ? 14.871 12.172 -11.132 1.00 91.50 109 ILE A O 1
ATOM 875 N N . GLU A 1 110 ? 16.486 11.929 -9.592 1.00 94.25 110 GLU A N 1
ATOM 876 C CA . GLU A 1 110 ? 16.968 10.618 -10.016 1.00 94.25 110 GLU A CA 1
ATOM 877 C C . GLU A 1 110 ? 16.525 9.548 -9.006 1.00 94.25 110 GLU A C 1
ATOM 879 O O . GLU A 1 110 ? 15.835 9.837 -8.026 1.00 94.25 110 GLU A O 1
ATOM 884 N N . GLY A 1 111 ? 16.832 8.286 -9.285 1.00 93.44 111 GLY A N 1
ATOM 885 C CA . GLY A 1 111 ? 16.500 7.175 -8.401 1.00 93.44 111 GLY A CA 1
ATOM 886 C C . GLY A 1 111 ? 16.279 5.876 -9.160 1.00 93.44 111 GLY A C 1
ATOM 887 O O . GLY A 1 111 ? 16.466 5.807 -10.375 1.00 93.44 111 GLY A O 1
ATOM 888 N N . SER A 1 112 ? 15.856 4.847 -8.428 1.00 94.69 112 SER A N 1
ATOM 889 C CA . SER A 1 112 ? 15.593 3.528 -9.006 1.00 94.69 112 SER A CA 1
ATOM 890 C C . SER A 1 112 ? 14.468 3.557 -10.052 1.00 94.69 112 SER A C 1
ATOM 892 O O . SER A 1 112 ? 13.494 4.310 -9.922 1.00 94.69 112 SER A O 1
ATOM 894 N N . GLY A 1 113 ? 14.598 2.716 -11.082 1.00 94.19 113 GLY A N 1
ATOM 895 C CA . GLY A 1 113 ? 13.568 2.492 -12.100 1.00 94.19 113 GLY A CA 1
ATOM 896 C C . GLY A 1 113 ? 12.339 1.752 -11.562 1.00 94.19 113 GLY A C 1
ATOM 897 O O . GLY A 1 113 ? 11.243 1.932 -12.086 1.00 94.19 113 GLY A O 1
ATOM 898 N N . ILE A 1 114 ? 12.479 0.988 -10.475 1.00 96.88 114 ILE A N 1
ATOM 899 C CA . ILE A 1 114 ? 11.352 0.321 -9.806 1.00 96.88 114 ILE A CA 1
ATOM 900 C C . ILE A 1 114 ? 10.674 1.221 -8.780 1.00 96.88 114 ILE A C 1
ATOM 902 O O . ILE A 1 114 ? 11.256 2.207 -8.324 1.00 96.88 114 ILE A O 1
ATOM 906 N N . LEU A 1 115 ? 9.435 0.887 -8.413 1.00 96.56 115 LEU A N 1
ATOM 907 C CA . LEU A 1 115 ? 8.728 1.576 -7.333 1.00 96.56 115 LEU A CA 1
ATOM 908 C C . LEU A 1 115 ? 9.250 1.131 -5.966 1.00 96.56 115 LEU A C 1
ATOM 910 O O . LEU A 1 115 ? 9.686 -0.000 -5.787 1.00 96.56 115 LEU A O 1
ATOM 914 N N . SER A 1 116 ? 9.154 2.016 -4.977 1.00 95.38 116 SER A N 1
ATOM 915 C CA . SER A 1 116 ? 9.359 1.678 -3.566 1.00 95.38 116 SER A CA 1
ATOM 916 C C . SER A 1 116 ? 8.034 1.670 -2.795 1.00 95.38 116 SER A C 1
ATOM 918 O O . SER A 1 116 ? 7.010 2.164 -3.266 1.00 95.38 116 SER A O 1
ATOM 920 N N . LYS A 1 117 ? 8.029 1.121 -1.576 1.00 95.62 117 LYS A N 1
ATOM 921 C CA . LYS A 1 117 ? 6.847 1.208 -0.698 1.00 95.62 117 LYS A CA 1
ATOM 922 C C . LYS A 1 117 ? 6.541 2.657 -0.310 1.00 95.62 117 LYS A C 1
ATOM 924 O O . LYS A 1 117 ? 5.375 3.040 -0.272 1.00 95.62 117 LYS A O 1
ATOM 929 N N . ASP A 1 118 ? 7.581 3.456 -0.088 1.00 95.31 118 ASP A N 1
ATOM 930 C CA . ASP A 1 118 ? 7.444 4.872 0.252 1.00 95.31 118 ASP A CA 1
ATOM 931 C C . ASP A 1 118 ? 6.871 5.678 -0.919 1.00 95.31 118 ASP A C 1
ATOM 933 O O . ASP A 1 118 ? 6.037 6.551 -0.701 1.00 95.31 118 ASP A O 1
ATOM 937 N N . ASP A 1 119 ? 7.215 5.327 -2.166 1.00 96.12 119 ASP A N 1
ATOM 938 C CA . ASP A 1 119 ? 6.590 5.903 -3.367 1.00 96.12 119 ASP A CA 1
ATOM 939 C C . ASP A 1 119 ? 5.066 5.763 -3.336 1.00 96.12 119 ASP A C 1
ATOM 941 O O . ASP A 1 119 ? 4.347 6.722 -3.606 1.00 96.12 119 ASP A O 1
ATOM 945 N N . ILE A 1 120 ? 4.570 4.577 -2.983 1.00 96.00 120 ILE A N 1
ATOM 946 C CA . ILE A 1 120 ? 3.133 4.297 -2.929 1.00 96.00 120 ILE A CA 1
ATOM 947 C C . ILE A 1 120 ? 2.486 5.095 -1.792 1.00 96.00 120 ILE A C 1
ATOM 949 O O . ILE A 1 120 ? 1.454 5.732 -1.997 1.00 96.00 120 ILE A O 1
ATOM 953 N N . ILE A 1 121 ? 3.106 5.109 -0.608 1.00 96.00 121 ILE A N 1
ATOM 954 C CA . ILE A 1 121 ? 2.597 5.844 0.558 1.00 96.00 121 ILE A CA 1
ATOM 955 C C . ILE A 1 121 ? 2.529 7.349 0.273 1.00 96.00 121 ILE A C 1
ATOM 957 O O . ILE A 1 121 ? 1.532 7.989 0.605 1.00 96.00 121 ILE A O 1
ATOM 961 N N . ASP A 1 122 ? 3.557 7.921 -0.348 1.00 96.12 122 ASP A N 1
ATOM 962 C CA . ASP A 1 122 ? 3.609 9.350 -0.654 1.00 96.12 122 ASP A CA 1
ATOM 963 C C . ASP A 1 122 ? 2.593 9.748 -1.725 1.00 96.12 122 ASP A C 1
ATOM 965 O O . ASP A 1 122 ? 1.978 10.810 -1.622 1.00 96.12 122 ASP A O 1
ATOM 969 N N . VAL A 1 123 ? 2.352 8.882 -2.715 1.00 96.38 123 VAL A N 1
ATOM 970 C CA . VAL A 1 123 ? 1.255 9.079 -3.671 1.00 96.38 123 VAL A CA 1
ATOM 971 C C . VAL A 1 123 ? -0.085 9.092 -2.943 1.00 96.38 123 VAL A C 1
ATOM 973 O O . VAL A 1 123 ? -0.866 10.011 -3.165 1.00 96.38 123 VAL A O 1
ATOM 976 N N . MET A 1 124 ? -0.339 8.140 -2.039 1.00 94.94 124 MET A N 1
ATOM 977 C CA . MET A 1 124 ? -1.595 8.112 -1.280 1.00 94.94 124 MET A CA 1
ATOM 978 C C . MET A 1 124 ? -1.782 9.337 -0.381 1.00 94.94 124 MET A C 1
ATOM 980 O O . MET A 1 124 ? -2.905 9.791 -0.228 1.00 94.94 124 MET A O 1
ATOM 984 N N . LYS A 1 125 ? -0.709 9.879 0.210 1.00 92.81 125 LYS A N 1
ATOM 985 C CA . LYS A 1 125 ? -0.773 11.106 1.028 1.00 92.81 125 LYS A CA 1
ATOM 986 C C . LYS A 1 125 ? -1.018 12.369 0.204 1.00 92.81 125 LYS A C 1
ATOM 988 O O . LYS A 1 125 ? -1.452 13.373 0.760 1.00 92.81 125 LYS A O 1
ATOM 993 N N . LYS A 1 126 ? -0.632 12.353 -1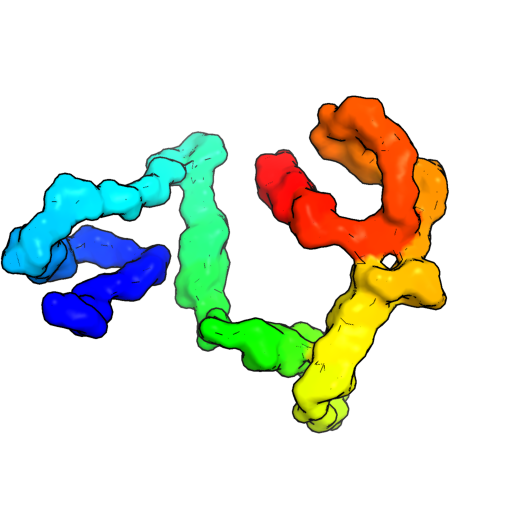.074 1.00 92.62 126 LYS A N 1
ATOM 994 C CA . LYS A 1 126 ? -0.792 13.488 -1.985 1.00 92.62 126 LYS A CA 1
ATOM 995 C C . LYS A 1 126 ? -2.215 13.582 -2.552 1.00 92.62 126 LYS A C 1
ATOM 997 O O . LYS A 1 126 ? -2.628 14.690 -2.896 1.00 92.62 126 LYS A O 1
ATOM 1002 N N . LEU A 1 127 ? -2.882 12.440 -2.744 1.00 86.00 127 LEU A N 1
ATOM 1003 C CA . LEU A 1 127 ? -4.268 12.358 -3.225 1.00 86.00 127 LEU A CA 1
ATOM 1004 C C . LEU A 1 127 ? -5.238 12.999 -2.229 1.00 86.00 127 LEU A C 1
ATOM 1006 O O . LEU A 1 127 ? -6.166 13.673 -2.727 1.00 86.00 127 LEU A O 1
#